Protein AF-A0A8I6RBK7-F1 (afdb_monomer_lite)

Foldseek 3Di:
DDPPDDDPPPPDDDDDVVVVVVDDPVNVPDDDDPDDDDDDQQQAFDPPCPPPVSVDGVVRVVVVVVVVVVVVVVVVVVVVVVVVVVVD

Structure (mmCIF, N/CA/C/O backbone):
data_AF-A0A8I6RBK7-F1
#
_entry.id   AF-A0A8I6RBK7-F1
#
loop_
_atom_site.group_PDB
_atom_site.id
_atom_site.type_symbol
_atom_site.label_atom_id
_atom_site.label_alt_id
_atom_site.label_comp_id
_atom_site.label_asym_id
_atom_site.label_entity_id
_atom_site.label_seq_id
_atom_site.pdbx_PDB_ins_code
_atom_site.Cartn_x
_atom_site.Cartn_y
_atom_site.Cartn_z
_atom_site.occupancy
_atom_site.B_iso_or_equiv
_atom_site.auth_seq_id
_atom_site.auth_comp_id
_atom_site.auth_asym_id
_atom_site.auth_atom_id
_atom_site.pdbx_PDB_model_num
ATOM 1 N N . MET A 1 1 ? 43.547 17.473 -36.335 1.00 44.31 1 MET A N 1
ATOM 2 C CA . MET A 1 1 ? 42.092 17.732 -36.325 1.00 44.31 1 MET A CA 1
ATOM 3 C C . MET A 1 1 ? 41.554 17.251 -34.982 1.00 44.31 1 MET A C 1
ATOM 5 O O . MET A 1 1 ? 41.532 16.051 -34.756 1.00 44.31 1 MET A O 1
ATOM 9 N N . ARG A 1 2 ? 41.292 18.154 -34.027 1.00 51.00 2 ARG A N 1
ATOM 10 C CA . ARG A 1 2 ? 40.767 17.776 -32.702 1.00 51.00 2 ARG A CA 1
ATOM 11 C C . ARG A 1 2 ? 39.245 17.748 -32.791 1.00 51.00 2 ARG A C 1
ATOM 13 O O . ARG A 1 2 ? 38.649 18.762 -33.135 1.00 51.00 2 ARG A O 1
ATOM 20 N N . VAL A 1 3 ? 38.648 16.591 -32.519 1.00 54.91 3 VAL A N 1
ATOM 21 C CA . VAL A 1 3 ? 37.195 16.439 -32.396 1.00 54.91 3 VAL A CA 1
ATOM 22 C C . VAL A 1 3 ? 36.770 17.226 -31.159 1.00 54.91 3 VAL A C 1
ATOM 24 O O . VAL A 1 3 ? 37.117 16.863 -30.036 1.00 54.91 3 VAL A O 1
ATOM 27 N N . ALA A 1 4 ? 36.096 18.354 -31.367 1.00 55.62 4 ALA A N 1
ATOM 28 C CA . ALA A 1 4 ? 35.457 19.090 -30.291 1.00 55.62 4 ALA A CA 1
ATOM 29 C C . ALA A 1 4 ? 34.210 18.301 -29.877 1.00 55.62 4 ALA A C 1
ATOM 31 O O . ALA A 1 4 ? 33.199 18.326 -30.573 1.00 55.62 4 ALA A O 1
ATOM 32 N N . TYR A 1 5 ? 34.291 17.566 -28.769 1.00 58.28 5 TYR A N 1
ATOM 33 C CA . TYR A 1 5 ? 33.095 17.040 -28.124 1.00 58.28 5 TYR A CA 1
ATOM 34 C C . TYR A 1 5 ? 32.305 18.242 -27.607 1.00 58.28 5 TYR A C 1
ATOM 36 O O . TYR A 1 5 ? 32.807 18.997 -26.769 1.00 58.28 5 TYR A O 1
ATOM 44 N N . ALA A 1 6 ? 31.112 18.461 -28.165 1.00 65.56 6 ALA A N 1
ATOM 45 C CA . ALA A 1 6 ? 30.170 19.439 -27.645 1.00 65.56 6 ALA A CA 1
ATOM 46 C C . ALA A 1 6 ? 30.032 19.201 -26.137 1.00 65.56 6 ALA A C 1
ATOM 48 O O . ALA A 1 6 ? 29.788 18.072 -25.705 1.00 65.56 6 ALA A O 1
ATOM 49 N N . ARG A 1 7 ? 30.276 20.244 -25.337 1.00 66.56 7 ARG A N 1
ATOM 50 C CA . ARG A 1 7 ? 30.066 20.170 -23.891 1.00 66.56 7 ARG A CA 1
ATOM 51 C C . ARG A 1 7 ? 28.596 19.788 -23.688 1.00 66.56 7 ARG A C 1
ATOM 53 O O . ARG A 1 7 ? 27.751 20.487 -24.247 1.00 66.56 7 ARG A O 1
ATOM 60 N N . PRO A 1 8 ? 28.289 18.687 -22.981 1.00 70.00 8 PRO A N 1
ATOM 61 C CA . PRO A 1 8 ? 26.905 18.342 -22.689 1.00 70.00 8 PRO A CA 1
ATOM 62 C C . PRO A 1 8 ? 26.241 19.555 -22.037 1.00 70.00 8 PRO A C 1
ATOM 64 O O . PRO A 1 8 ? 26.856 20.209 -21.191 1.00 70.00 8 PRO A O 1
ATOM 67 N N . MET A 1 9 ? 25.037 19.895 -22.502 1.00 82.38 9 MET A N 1
ATOM 68 C CA . MET A 1 9 ? 24.243 20.959 -21.896 1.00 82.38 9 MET A CA 1
ATOM 69 C C . MET A 1 9 ? 24.085 20.653 -20.410 1.00 82.38 9 MET A C 1
ATOM 71 O O . MET A 1 9 ? 23.773 19.526 -20.037 1.00 82.38 9 MET A O 1
ATOM 75 N N . ASP A 1 10 ? 24.308 21.659 -19.576 1.00 79.19 10 ASP A N 1
ATOM 76 C CA . ASP A 1 10 ? 24.126 21.582 -18.125 1.00 79.19 10 ASP A CA 1
ATOM 77 C C . ASP A 1 10 ? 22.693 21.195 -17.728 1.00 79.19 10 ASP A C 1
ATOM 79 O O . ASP A 1 10 ? 22.479 20.601 -16.675 1.00 79.19 10 ASP A O 1
ATOM 83 N N . SER A 1 11 ? 21.722 21.466 -18.603 1.00 86.62 11 SER A N 1
ATOM 84 C CA . SER A 1 11 ? 20.328 21.043 -18.474 1.00 86.62 11 SER A CA 1
ATOM 85 C C . SER A 1 11 ? 20.066 19.570 -18.810 1.00 86.62 11 SER A C 1
ATOM 87 O O . SER A 1 11 ? 18.972 19.079 -18.532 1.00 86.62 11 SER A O 1
ATOM 89 N N . GLN A 1 12 ? 21.030 18.847 -19.391 1.00 81.75 12 GLN A N 1
ATOM 90 C CA . GLN A 1 12 ? 20.869 17.447 -19.778 1.00 81.75 12 GLN A CA 1
ATOM 91 C C . GLN A 1 12 ? 21.749 16.528 -18.929 1.00 81.75 12 GLN A C 1
ATOM 93 O O . GLN A 1 12 ? 22.978 16.569 -18.987 1.00 81.75 12 GLN A O 1
ATOM 98 N N . VAL A 1 13 ? 21.108 15.627 -18.180 1.00 80.88 13 VAL A N 1
ATOM 99 C CA . VAL A 1 13 ? 21.820 14.588 -17.430 1.00 80.88 13 VAL A CA 1
ATOM 100 C C . VAL A 1 13 ? 22.474 13.598 -18.396 1.00 80.88 13 VAL A C 1
ATOM 102 O O . VAL A 1 13 ? 21.830 13.065 -19.303 1.00 80.88 13 VAL A O 1
ATOM 105 N N . GLN A 1 14 ? 23.772 13.350 -18.218 1.00 80.62 14 GLN A N 1
ATOM 106 C CA . GLN A 1 14 ? 24.461 12.293 -18.952 1.00 80.62 14 GLN A CA 1
ATOM 107 C C . GLN A 1 14 ? 24.143 10.949 -18.296 1.00 80.62 14 GLN A C 1
ATOM 109 O O . GLN A 1 14 ? 24.591 10.675 -17.184 1.00 80.62 14 GLN A O 1
ATOM 114 N N . ALA A 1 15 ? 23.355 10.119 -18.976 1.00 78.06 15 ALA A N 1
ATOM 115 C CA . ALA A 1 15 ? 23.116 8.746 -18.551 1.00 78.06 15 ALA A CA 1
ATOM 116 C C . ALA A 1 15 ? 24.327 7.862 -18.896 1.00 78.06 15 ALA A C 1
ATOM 118 O O . ALA A 1 15 ? 24.913 7.997 -19.973 1.00 78.06 15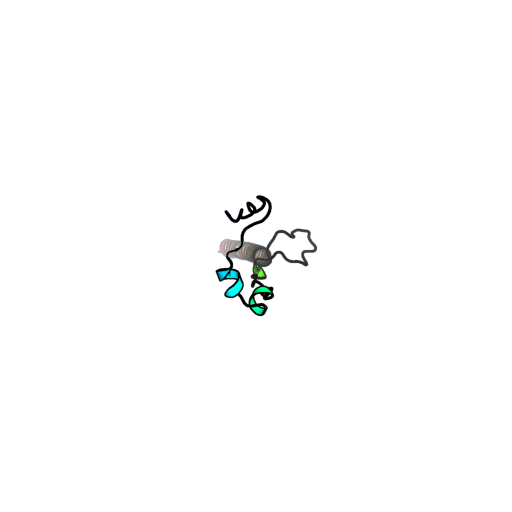 ALA A O 1
ATOM 119 N N . ASP A 1 16 ? 24.692 6.945 -17.996 1.00 84.75 16 ASP A N 1
ATOM 120 C CA . ASP A 1 16 ? 25.713 5.930 -18.272 1.00 84.75 16 ASP A CA 1
ATOM 121 C C . ASP A 1 16 ? 25.179 4.951 -19.328 1.00 84.75 16 ASP A C 1
ATOM 123 O O . ASP A 1 16 ? 24.223 4.210 -19.083 1.00 84.75 16 ASP A O 1
ATOM 127 N N . GLY A 1 17 ? 25.805 4.946 -20.509 1.00 80.88 17 GLY A N 1
ATOM 128 C CA . GLY A 1 17 ? 25.421 4.076 -21.621 1.00 80.88 17 GLY A CA 1
ATOM 129 C C . GLY A 1 17 ? 25.415 2.593 -21.243 1.00 80.88 17 GLY A C 1
ATOM 130 O O . GLY A 1 17 ? 24.531 1.863 -21.676 1.00 80.88 17 GLY A O 1
ATOM 131 N N . ARG A 1 18 ? 26.309 2.159 -20.341 1.00 85.19 18 ARG A N 1
ATOM 132 C CA . ARG A 1 18 ? 26.347 0.766 -19.870 1.00 85.19 18 ARG A CA 1
ATOM 133 C C . ARG A 1 18 ? 25.092 0.387 -19.084 1.00 85.19 18 ARG A C 1
ATOM 135 O O . ARG A 1 18 ? 24.639 -0.750 -19.170 1.00 85.19 18 ARG A O 1
ATOM 142 N N . LEU A 1 19 ? 24.544 1.320 -18.303 1.00 82.25 19 LEU A N 1
ATOM 143 C CA . LEU A 1 19 ? 23.309 1.088 -17.550 1.00 82.25 19 LEU A CA 1
ATOM 144 C C . LEU A 1 19 ? 22.103 1.016 -18.490 1.00 82.25 19 LEU A C 1
ATOM 146 O O . LEU A 1 19 ? 21.225 0.186 -18.281 1.00 82.25 19 LEU A O 1
ATOM 150 N N . LEU A 1 20 ? 22.081 1.831 -19.547 1.00 83.31 20 LEU A N 1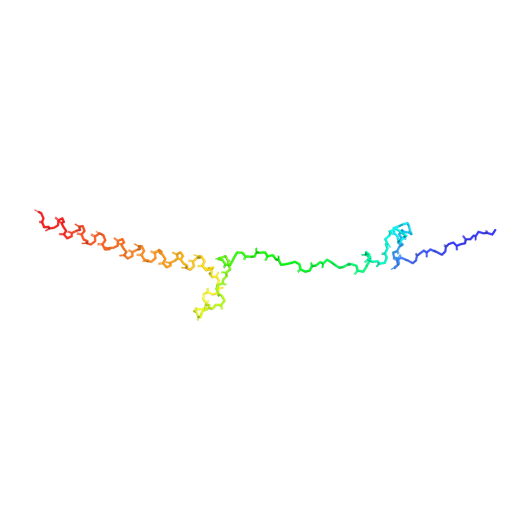
ATOM 151 C CA . LEU A 1 20 ? 21.022 1.783 -20.560 1.00 83.31 20 LEU A CA 1
ATOM 152 C C . LEU A 1 20 ? 21.031 0.481 -21.369 1.00 83.31 20 LEU A C 1
ATOM 154 O O . LEU A 1 20 ? 19.962 -0.000 -21.738 1.00 83.31 20 LEU A O 1
ATOM 158 N N . ASP A 1 21 ? 22.210 -0.090 -21.612 1.00 85.19 21 ASP A N 1
ATOM 159 C CA . ASP A 1 21 ? 22.360 -1.366 -22.320 1.00 85.19 21 ASP A CA 1
ATOM 160 C C . ASP A 1 21 ? 21.995 -2.576 -21.445 1.00 85.19 21 ASP A C 1
ATOM 162 O O . ASP A 1 21 ? 21.566 -3.607 -21.962 1.00 85.19 21 ASP A O 1
ATOM 166 N N . LEU A 1 22 ? 22.158 -2.459 -20.122 1.00 90.25 22 LEU A N 1
ATOM 167 C CA . LEU A 1 22 ? 21.845 -3.526 -19.169 1.00 90.25 22 LEU A CA 1
ATOM 168 C C . LEU A 1 22 ? 20.336 -3.672 -18.928 1.00 90.25 22 LEU A C 1
ATOM 170 O O . LEU A 1 22 ? 19.855 -4.784 -18.721 1.00 90.25 22 LEU A O 1
ATOM 174 N N . VAL A 1 23 ? 19.597 -2.559 -18.916 1.00 88.12 23 VAL A N 1
ATOM 175 C CA . VAL A 1 23 ? 18.167 -2.557 -18.587 1.00 88.12 23 VAL A CA 1
ATOM 176 C C . VAL A 1 23 ? 17.329 -2.753 -19.852 1.00 88.12 23 VAL A C 1
ATOM 178 O O . VAL A 1 23 ? 17.246 -1.883 -20.730 1.00 88.12 23 VAL A O 1
ATOM 181 N N . ASP A 1 24 ? 16.649 -3.896 -19.927 1.00 88.56 24 ASP A N 1
ATOM 182 C CA . ASP A 1 24 ? 15.758 -4.202 -21.038 1.00 88.56 24 ASP A CA 1
ATOM 183 C C . ASP A 1 24 ? 14.507 -3.294 -21.064 1.00 88.56 24 ASP A C 1
ATOM 185 O O . ASP A 1 24 ? 14.263 -2.447 -20.199 1.00 88.56 24 ASP A O 1
ATOM 189 N N . ARG A 1 25 ? 13.723 -3.397 -22.142 1.00 87.50 25 ARG A N 1
ATOM 190 C CA . ARG A 1 25 ? 12.516 -2.570 -22.297 1.00 87.50 25 ARG A CA 1
ATOM 191 C C . ARG A 1 25 ? 11.399 -2.978 -21.342 1.00 87.50 25 ARG A C 1
ATOM 193 O O . ARG A 1 25 ? 10.614 -2.108 -20.989 1.00 87.50 25 ARG A O 1
ATOM 200 N N . ALA A 1 26 ? 11.330 -4.254 -20.966 1.00 91.06 26 ALA A N 1
ATOM 201 C CA . ALA A 1 26 ? 10.276 -4.781 -20.111 1.00 91.06 26 ALA A CA 1
ATOM 202 C C . ALA A 1 26 ? 10.434 -4.248 -18.683 1.00 91.06 26 ALA A C 1
ATOM 204 O O . ALA A 1 26 ? 9.489 -3.688 -18.137 1.00 91.06 26 ALA A O 1
ATOM 205 N N . TRP A 1 27 ? 11.654 -4.294 -18.151 1.00 91.12 27 TRP A N 1
ATOM 206 C CA . TRP A 1 27 ? 12.014 -3.767 -16.842 1.00 91.12 27 TRP A CA 1
ATOM 207 C C . TRP A 1 27 ? 11.841 -2.245 -16.767 1.00 91.12 27 TRP A C 1
ATOM 209 O O . TRP A 1 27 ? 11.383 -1.715 -15.762 1.00 91.12 27 TRP A O 1
ATOM 219 N N . ARG A 1 28 ? 12.115 -1.514 -17.859 1.00 87.44 28 ARG A N 1
ATOM 220 C CA . ARG A 1 28 ? 11.843 -0.061 -17.925 1.00 87.44 28 ARG A CA 1
ATOM 221 C C . ARG A 1 28 ? 10.363 0.308 -17.911 1.00 87.44 28 ARG A C 1
ATOM 223 O O . ARG A 1 28 ? 10.047 1.452 -17.600 1.00 87.44 28 ARG A O 1
ATOM 230 N N . SER A 1 29 ? 9.490 -0.604 -18.325 1.00 91.88 29 SER A N 1
ATOM 231 C CA . SER A 1 29 ? 8.037 -0.403 -18.333 1.00 91.88 29 SER A CA 1
ATOM 232 C C . SER A 1 29 ? 7.331 -1.031 -17.136 1.00 91.88 29 SER A C 1
ATOM 234 O O . SER A 1 29 ? 6.118 -0.896 -17.018 1.00 91.88 29 SER A O 1
ATOM 236 N N . GLU A 1 30 ? 8.065 -1.757 -16.298 1.00 93.00 30 GLU A N 1
ATOM 237 C CA . GLU A 1 30 ? 7.519 -2.406 -15.118 1.00 93.00 30 GLU A CA 1
ATOM 238 C C . GLU A 1 30 ? 7.179 -1.353 -14.057 1.00 93.00 30 GLU A C 1
ATOM 240 O O . GLU A 1 30 ? 7.977 -0.464 -13.756 1.00 93.00 30 GLU A O 1
ATOM 245 N N . GLU A 1 31 ? 5.977 -1.457 -13.500 1.00 92.19 31 GLU A N 1
ATOM 246 C CA . GLU A 1 31 ? 5.489 -0.622 -12.407 1.00 92.19 31 GLU A CA 1
ATOM 247 C C . GLU A 1 31 ? 5.282 -1.508 -11.179 1.00 92.19 31 GLU A C 1
ATOM 249 O O . GLU A 1 31 ? 4.886 -2.671 -11.300 1.00 92.19 31 GLU A O 1
ATOM 254 N N . LEU A 1 32 ? 5.560 -0.967 -9.992 1.00 89.75 32 LEU A N 1
ATOM 255 C CA . LEU A 1 32 ? 5.291 -1.688 -8.755 1.00 89.75 32 LEU A CA 1
ATOM 256 C C . LEU A 1 32 ? 3.778 -1.906 -8.599 1.00 89.75 32 LEU A C 1
ATOM 258 O O . LEU A 1 32 ? 2.997 -0.993 -8.878 1.00 89.75 32 LEU A O 1
ATOM 262 N N . PRO A 1 33 ? 3.346 -3.092 -8.143 1.00 89.31 33 PRO A N 1
ATOM 263 C CA . PRO A 1 33 ? 1.941 -3.323 -7.863 1.00 89.31 33 PRO A CA 1
ATOM 264 C C . PRO A 1 33 ? 1.451 -2.386 -6.754 1.00 89.31 33 PRO A C 1
ATOM 266 O O . PRO A 1 33 ? 2.192 -2.013 -5.840 1.00 89.31 33 PRO A O 1
ATOM 269 N N . HIS A 1 34 ? 0.174 -2.019 -6.835 1.00 87.56 34 HIS A N 1
ATOM 270 C CA . HIS A 1 34 ? -0.508 -1.293 -5.771 1.00 87.56 34 HIS A CA 1
ATOM 271 C C . HIS A 1 34 ? -0.916 -2.296 -4.690 1.00 87.56 34 HIS A C 1
ATOM 273 O O . HIS A 1 34 ? -2.018 -2.841 -4.727 1.00 87.56 34 HIS A O 1
ATOM 279 N N . ASP A 1 35 ? -0.003 -2.568 -3.762 1.00 88.06 35 ASP A N 1
ATOM 280 C CA . ASP A 1 35 ? -0.270 -3.470 -2.645 1.00 88.06 35 ASP A CA 1
ATOM 281 C C . ASP A 1 35 ? -1.095 -2.772 -1.555 1.00 88.06 35 ASP A C 1
ATOM 283 O O . ASP A 1 35 ? -0.830 -1.632 -1.162 1.00 88.06 35 ASP A O 1
ATOM 287 N N . GLU A 1 36 ? -2.096 -3.482 -1.036 1.00 88.12 36 GLU A N 1
ATOM 288 C CA . GLU A 1 36 ? -2.886 -3.038 0.108 1.00 88.12 36 GLU A CA 1
ATOM 289 C C . GLU A 1 36 ? -2.162 -3.362 1.417 1.00 88.12 36 GLU A C 1
ATOM 291 O O . GLU A 1 36 ? -1.628 -4.457 1.613 1.00 88.12 36 GLU A O 1
ATOM 296 N N . ILE A 1 37 ? -2.179 -2.416 2.356 1.00 84.75 37 ILE A N 1
ATOM 297 C CA . ILE A 1 37 ? -1.714 -2.667 3.719 1.00 84.75 37 ILE A CA 1
ATOM 298 C C . ILE A 1 37 ? -2.870 -3.183 4.574 1.00 84.75 37 ILE A C 1
ATOM 300 O O . ILE A 1 37 ? -3.979 -2.650 4.540 1.00 84.75 37 ILE A O 1
ATOM 304 N N . ILE A 1 38 ? -2.608 -4.206 5.387 1.00 86.56 38 ILE A N 1
ATOM 305 C CA . ILE A 1 38 ? -3.599 -4.708 6.340 1.00 86.56 38 ILE A CA 1
ATOM 306 C C . ILE A 1 38 ? -3.683 -3.715 7.496 1.00 86.56 38 ILE A C 1
ATOM 308 O O . ILE A 1 38 ? -2.788 -3.653 8.341 1.00 86.56 38 ILE A O 1
ATOM 312 N N . VAL A 1 39 ? -4.770 -2.951 7.542 1.00 83.94 39 VAL A N 1
ATOM 313 C CA . VAL A 1 39 ? -5.053 -2.047 8.656 1.00 83.94 39 VAL A CA 1
ATOM 314 C C . VAL A 1 39 ? -5.983 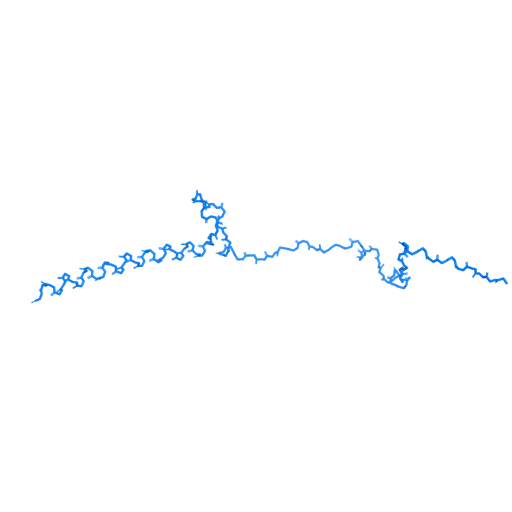-2.753 9.647 1.00 83.94 39 VAL A C 1
ATOM 316 O O . VAL A 1 39 ? -7.062 -3.199 9.251 1.00 83.94 39 VAL A O 1
ATOM 319 N N . PRO A 1 40 ? -5.605 -2.889 10.933 1.00 87.12 40 PRO A N 1
ATOM 320 C CA . PRO A 1 40 ? -6.482 -3.476 11.938 1.00 87.12 40 PRO A CA 1
ATOM 321 C C . PRO A 1 40 ? -7.764 -2.653 12.095 1.00 87.12 40 PRO A C 1
ATOM 323 O O . PRO A 1 40 ? -7.736 -1.547 12.627 1.00 87.12 40 PRO A O 1
ATOM 326 N N . ALA A 1 41 ? -8.901 -3.215 11.676 1.00 82.06 41 ALA A N 1
ATOM 327 C CA . ALA A 1 41 ? -10.190 -2.520 11.701 1.00 82.06 41 ALA A CA 1
ATOM 328 C C . ALA A 1 41 ? -10.599 -2.035 13.105 1.00 82.06 41 ALA A C 1
ATOM 330 O O . ALA A 1 41 ? -11.259 -1.014 13.237 1.00 82.06 41 ALA A O 1
ATOM 331 N N . ALA A 1 42 ? -10.165 -2.732 14.160 1.0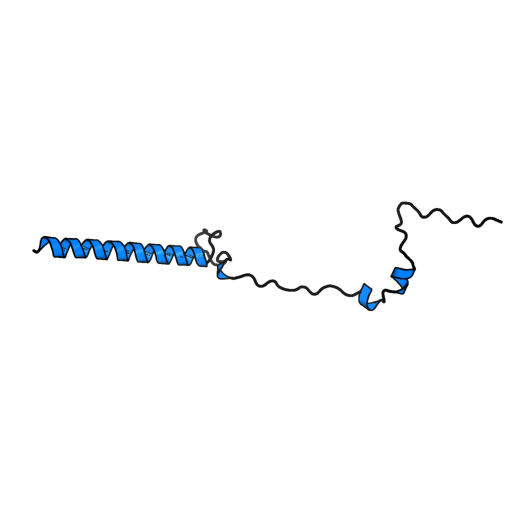0 82.06 42 ALA A N 1
ATOM 332 C CA . ALA A 1 42 ? -10.451 -2.351 15.544 1.00 82.06 42 ALA A CA 1
ATOM 333 C C . ALA A 1 42 ? -9.782 -1.032 15.980 1.00 82.06 42 ALA A C 1
ATOM 335 O O . ALA A 1 42 ? -10.258 -0.394 16.915 1.00 82.06 42 ALA A O 1
ATOM 336 N N . GLU A 1 43 ? -8.684 -0.648 15.321 1.00 78.81 43 GLU A N 1
ATOM 337 C CA . GLU A 1 43 ? -7.932 0.588 15.582 1.00 78.81 43 GLU A CA 1
ATOM 338 C C . GLU A 1 43 ? -8.352 1.720 14.626 1.00 78.81 43 GLU A C 1
ATOM 340 O O . GLU A 1 43 ? -7.826 2.828 14.698 1.00 78.81 43 GLU A O 1
ATOM 345 N N . LEU A 1 44 ? -9.299 1.451 13.722 1.00 84.38 44 LEU A N 1
ATOM 346 C CA . LEU A 1 44 ? -9.893 2.466 12.865 1.00 84.38 44 LEU A CA 1
ATOM 347 C C . LEU A 1 44 ? -11.097 3.119 13.563 1.00 84.38 44 LEU A C 1
ATOM 349 O O . LEU A 1 44 ? -11.793 2.457 14.345 1.00 84.38 44 LEU A O 1
ATOM 353 N N . PRO A 1 45 ? -11.345 4.415 13.304 1.00 83.81 45 PRO A N 1
ATOM 354 C CA . PRO A 1 45 ? -12.575 5.068 13.724 1.00 83.81 45 PRO A CA 1
ATOM 355 C C . PRO A 1 45 ? -13.778 4.453 13.007 1.00 83.81 45 PRO A C 1
ATOM 357 O O . PRO A 1 45 ? -13.685 4.064 11.840 1.00 83.81 45 PRO A O 1
ATOM 360 N N . ASP A 1 46 ? -14.903 4.370 13.713 1.00 77.62 46 ASP A N 1
ATOM 361 C CA . ASP A 1 46 ? -16.140 3.810 13.171 1.00 77.62 46 ASP A CA 1
ATOM 362 C C . ASP A 1 46 ? -16.706 4.714 12.052 1.00 77.62 46 ASP A C 1
ATOM 364 O O . ASP A 1 46 ? -17.028 5.880 12.315 1.00 77.62 46 ASP A O 1
ATOM 368 N N . PRO A 1 47 ? -16.833 4.215 10.804 1.00 73.25 47 PRO A N 1
ATOM 369 C CA . PRO A 1 47 ? -17.395 4.993 9.703 1.00 73.25 47 PRO A CA 1
ATOM 370 C C . PRO A 1 47 ? -18.892 5.299 9.874 1.00 73.25 47 PRO A C 1
ATOM 372 O O . PRO A 1 47 ? -19.385 6.224 9.230 1.00 73.25 47 PRO A O 1
ATOM 375 N N . GLU A 1 48 ? -19.611 4.559 10.724 1.00 75.00 48 GLU A N 1
ATOM 376 C CA . GLU A 1 48 ? -21.049 4.713 10.981 1.00 75.00 48 GLU A CA 1
ATOM 377 C C . GLU A 1 48 ? -21.346 5.499 12.272 1.00 75.00 48 GLU A C 1
ATOM 379 O O . GLU A 1 48 ? -22.479 5.493 12.757 1.00 75.00 48 GLU A O 1
ATOM 384 N N . ALA A 1 49 ? -20.355 6.197 12.844 1.00 73.00 49 ALA A N 1
ATOM 385 C CA . ALA A 1 49 ? -20.528 6.990 14.060 1.00 73.00 49 ALA A CA 1
ATOM 386 C C . ALA A 1 49 ? -21.490 8.185 13.852 1.00 73.00 49 ALA A C 1
ATOM 388 O O . ALA A 1 49 ? -21.070 9.321 13.634 1.00 73.00 49 ALA A O 1
ATOM 389 N N . ASP A 1 50 ? -22.795 7.935 13.990 1.00 64.31 50 ASP A N 1
ATOM 390 C CA . ASP A 1 50 ? -23.900 8.900 13.822 1.00 64.31 50 ASP A CA 1
ATOM 391 C C . ASP A 1 50 ? -23.889 10.022 14.889 1.00 64.31 50 ASP A C 1
ATOM 393 O O . ASP A 1 50 ? -24.492 11.081 14.732 1.00 64.31 50 ASP A O 1
ATOM 397 N N . ASN A 1 51 ? -23.137 9.826 15.981 1.00 63.94 51 ASN A N 1
ATOM 398 C CA . ASN A 1 51 ? -23.061 10.747 17.123 1.00 63.94 51 ASN A CA 1
ATOM 399 C C . ASN A 1 51 ? -21.897 11.756 17.073 1.00 63.94 51 ASN A C 1
ATOM 401 O O . ASN A 1 51 ? -21.646 12.445 18.062 1.00 63.94 51 ASN A O 1
ATOM 405 N N . GLY A 1 52 ? -21.164 11.859 15.961 1.00 60.31 52 GLY A N 1
ATOM 406 C CA . GLY A 1 52 ? -20.097 12.857 15.799 1.00 60.31 52 GLY A CA 1
ATOM 407 C C . GLY A 1 52 ? -18.820 12.608 16.615 1.00 60.31 52 GLY A C 1
ATOM 408 O O . GLY A 1 52 ? -17.901 13.422 16.548 1.00 60.31 52 GLY A O 1
ATOM 409 N N . ASP A 1 53 ? -18.711 11.486 17.339 1.00 61.91 53 ASP A N 1
ATOM 410 C CA . ASP A 1 53 ? -17.475 11.059 18.023 1.00 61.91 53 ASP A CA 1
ATOM 411 C C . ASP A 1 53 ? -16.572 10.234 17.082 1.00 61.91 53 ASP A C 1
ATOM 413 O O . ASP A 1 53 ? -16.065 9.160 17.418 1.00 61.91 53 ASP A O 1
ATOM 417 N N . SER A 1 54 ? -16.383 10.757 15.864 1.00 65.06 54 SER A N 1
ATOM 418 C CA . SER A 1 54 ? -15.663 10.128 14.743 1.00 65.06 54 SER A CA 1
ATOM 419 C C . SER A 1 54 ? -14.152 9.970 14.977 1.00 65.06 54 SER A C 1
ATOM 421 O O . SER A 1 54 ? -13.425 9.553 14.079 1.00 65.06 54 SER A O 1
ATOM 423 N N . HIS A 1 55 ? -13.657 10.336 16.162 1.00 71.75 55 HIS A N 1
ATOM 424 C CA . HIS A 1 55 ? -12.249 10.236 16.546 1.00 71.75 55 HIS A CA 1
ATOM 425 C C . HIS A 1 55 ? -11.929 8.997 17.385 1.00 71.75 55 HIS A C 1
ATOM 427 O O . HIS A 1 55 ? -10.753 8.708 17.591 1.00 71.75 55 HIS A O 1
ATOM 433 N N . THR A 1 56 ? -12.943 8.280 17.874 1.00 71.75 56 THR A N 1
ATOM 434 C CA . THR A 1 56 ? -12.739 7.116 18.745 1.00 71.75 56 THR A CA 1
ATOM 435 C C . THR A 1 56 ? -12.663 5.834 17.932 1.00 71.75 56 THR A C 1
ATOM 437 O O . THR A 1 56 ? -13.447 5.628 17.004 1.00 71.75 56 THR A O 1
ATOM 440 N N . THR A 1 57 ? -11.701 4.969 18.259 1.00 82.06 57 THR A N 1
ATOM 441 C CA . THR A 1 57 ? -11.581 3.671 17.581 1.00 82.06 57 THR A CA 1
ATOM 442 C C . THR A 1 57 ? -12.682 2.722 18.047 1.00 82.06 57 THR A C 1
ATOM 444 O O . THR A 1 57 ? -13.192 2.837 19.167 1.00 82.06 57 THR A O 1
ATOM 447 N N . LEU A 1 58 ? -13.036 1.737 17.217 1.00 79.38 58 LEU A N 1
ATOM 448 C CA . LEU A 1 58 ? -14.046 0.733 17.576 1.00 79.38 58 LEU A CA 1
ATOM 449 C C . LEU A 1 58 ? -13.716 0.035 18.912 1.00 79.38 58 LEU A C 1
ATOM 451 O O . LEU A 1 58 ? -14.592 -0.220 19.743 1.00 79.38 58 LEU A O 1
ATOM 455 N N . LYS A 1 59 ? -12.427 -0.222 19.149 1.00 83.88 59 LYS A N 1
ATOM 456 C CA . LYS A 1 59 ? -11.915 -0.807 20.392 1.00 83.88 59 LYS A CA 1
ATOM 457 C C . LYS A 1 59 ? -12.116 0.104 21.602 1.00 83.88 59 LYS A C 1
ATOM 459 O O . LYS A 1 59 ? -12.522 -0.372 22.663 1.00 83.88 59 LYS A O 1
ATOM 464 N N . GLU A 1 60 ? -11.845 1.399 21.466 1.00 84.56 60 GLU A N 1
ATOM 465 C CA . GLU A 1 60 ? -12.062 2.376 22.536 1.00 84.56 60 GLU A CA 1
ATOM 466 C C . GLU A 1 60 ? -13.545 2.513 22.874 1.00 84.56 60 GLU A C 1
ATOM 468 O O . GLU A 1 60 ? -13.902 2.529 24.054 1.00 84.56 60 GLU A O 1
ATOM 473 N N . ALA A 1 61 ? -14.415 2.545 21.861 1.00 81.94 61 ALA A N 1
ATOM 474 C CA . ALA A 1 61 ? -15.857 2.565 22.064 1.00 81.94 61 ALA A CA 1
ATOM 475 C C . ALA A 1 61 ? -16.307 1.334 22.868 1.00 81.94 61 ALA A C 1
ATOM 477 O O . ALA A 1 61 ? -16.915 1.480 23.929 1.00 81.94 61 ALA A O 1
ATOM 478 N N . GLN A 1 62 ? -15.934 0.124 22.443 1.00 82.50 62 GLN A N 1
ATOM 479 C CA . GLN A 1 62 ? -16.270 -1.109 23.163 1.00 82.50 62 GLN A CA 1
ATOM 480 C C . GLN A 1 62 ? -15.726 -1.123 24.604 1.00 82.50 62 GLN A C 1
ATOM 482 O O . GLN A 1 62 ? -16.411 -1.579 25.526 1.00 82.50 62 GLN A O 1
ATOM 487 N N . SER A 1 63 ? -14.517 -0.597 24.817 1.00 85.50 63 SER A N 1
ATOM 488 C CA . SER A 1 63 ? -13.925 -0.452 26.149 1.00 85.50 63 SER A CA 1
ATOM 489 C C . SER A 1 63 ? -14.764 0.464 27.044 1.00 85.50 63 SER A C 1
ATOM 491 O O . SER A 1 63 ? -15.056 0.093 28.180 1.00 85.50 63 SER A O 1
ATOM 493 N N . LYS A 1 64 ? -15.220 1.619 26.534 1.00 85.88 64 LYS A N 1
ATOM 494 C CA . LYS A 1 64 ? -16.099 2.547 27.273 1.00 85.88 64 LYS A CA 1
ATOM 495 C C . LYS A 1 64 ? -17.425 1.885 27.664 1.00 85.88 64 LYS A C 1
ATOM 497 O O . LYS A 1 64 ? -17.848 1.994 28.811 1.00 85.88 64 LYS A O 1
ATOM 502 N N . TRP A 1 65 ? -18.064 1.160 26.744 1.00 83.38 65 TRP A N 1
ATOM 503 C CA . TRP A 1 65 ? -19.307 0.431 27.038 1.00 83.38 65 TRP A CA 1
ATOM 504 C C . TRP A 1 65 ? -19.110 -0.651 28.107 1.00 83.38 65 TRP A C 1
ATOM 506 O O . TRP A 1 65 ? -19.958 -0.828 28.983 1.00 83.38 65 TRP A O 1
ATOM 516 N N . THR A 1 66 ? -17.971 -1.344 28.067 1.00 86.62 66 THR A N 1
ATOM 517 C CA . THR A 1 66 ? -17.620 -2.362 29.064 1.00 86.62 66 THR A CA 1
ATOM 518 C C . THR A 1 66 ? -17.412 -1.731 30.443 1.00 86.62 66 THR A C 1
ATOM 520 O O . THR A 1 66 ? -17.983 -2.2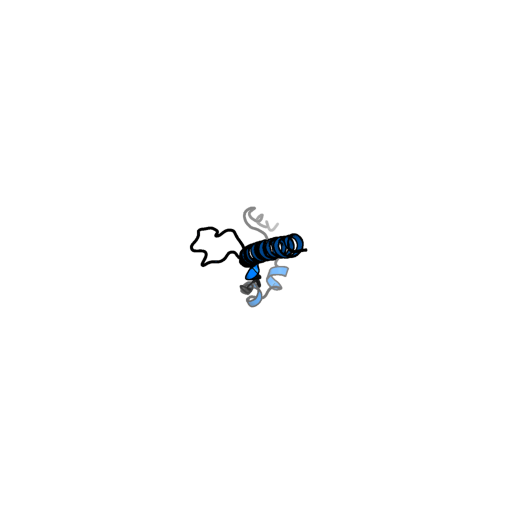11 31.421 1.00 86.62 66 THR A O 1
ATOM 523 N N . ASP A 1 67 ? -16.674 -0.625 30.527 1.00 86.69 67 ASP A N 1
ATOM 524 C CA . ASP A 1 67 ? -16.419 0.099 31.779 1.00 86.69 67 ASP A CA 1
ATOM 525 C C . ASP A 1 67 ? -17.708 0.646 32.424 1.00 86.69 67 ASP A C 1
ATOM 527 O O . ASP A 1 67 ? -17.935 0.482 33.626 1.00 86.69 67 ASP A O 1
ATOM 531 N N . LEU A 1 68 ? -18.625 1.186 31.610 1.00 85.75 68 LEU A N 1
ATOM 532 C CA . LEU A 1 68 ? -19.954 1.607 32.067 1.00 85.75 68 LEU A CA 1
ATOM 533 C C . LEU A 1 68 ? -20.765 0.437 32.642 1.00 85.75 68 LEU A C 1
ATOM 535 O O . LEU A 1 68 ? -21.402 0.572 33.688 1.00 85.75 68 LEU A O 1
ATOM 539 N N . SER A 1 69 ? -20.721 -0.729 31.990 1.00 85.06 69 SER A N 1
ATOM 540 C CA . SER A 1 69 ? -21.419 -1.925 32.477 1.00 85.06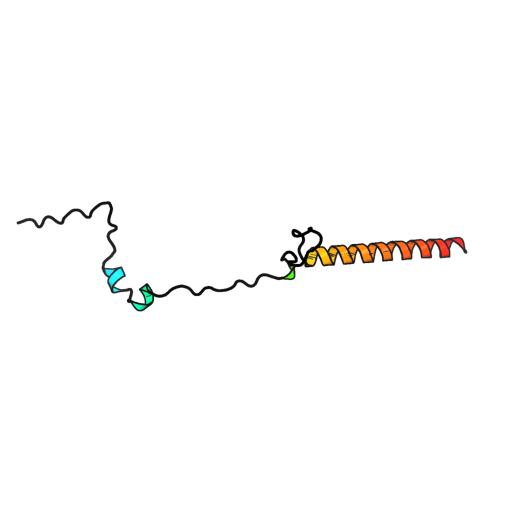 69 SER A CA 1
ATOM 541 C C . SER A 1 69 ? -20.846 -2.440 33.805 1.00 85.06 69 SER A C 1
ATOM 543 O O . SER A 1 69 ? -21.601 -2.807 34.707 1.00 85.06 69 SER A O 1
ATOM 545 N N . LEU A 1 70 ? -19.518 -2.407 33.965 1.00 81.12 70 LEU A N 1
ATOM 546 C CA . LEU A 1 70 ? -18.829 -2.815 35.190 1.00 81.12 70 LEU A CA 1
ATOM 547 C C . LEU A 1 70 ? -19.100 -1.851 36.346 1.00 81.12 70 LEU A C 1
ATOM 549 O O . LEU A 1 70 ? -19.284 -2.301 37.477 1.00 81.12 70 LEU A O 1
ATOM 553 N N . SER A 1 71 ? -19.182 -0.552 36.064 1.00 80.75 71 SER A N 1
ATOM 554 C CA . SER A 1 71 ? -19.543 0.468 37.053 1.00 80.75 71 SER A CA 1
ATOM 555 C C . SER A 1 71 ? -20.934 0.208 37.643 1.00 80.75 71 SER A C 1
ATOM 557 O O . SER A 1 71 ? -21.093 0.173 38.865 1.00 80.75 71 SER A O 1
ATOM 559 N N . GLY A 1 72 ? -21.921 -0.103 36.794 1.00 76.94 72 GLY A N 1
ATOM 560 C CA . GLY A 1 72 ? -23.271 -0.458 37.245 1.00 76.94 72 GLY A CA 1
ATOM 561 C C . GLY A 1 72 ? -23.328 -1.767 38.042 1.00 76.94 72 GLY A C 1
ATOM 562 O O . GLY A 1 72 ? -24.107 -1.891 38.988 1.00 76.94 72 GLY A O 1
ATOM 563 N N . LEU A 1 73 ? -22.470 -2.740 37.714 1.00 74.75 73 LEU A N 1
ATOM 564 C CA . LEU A 1 73 ? -22.330 -3.957 38.514 1.00 74.75 73 LEU A CA 1
ATOM 565 C C . LEU A 1 73 ? -21.700 -3.660 39.873 1.00 74.75 73 LEU A C 1
ATOM 567 O O . LEU A 1 73 ? -22.187 -4.189 40.862 1.00 74.75 73 LEU A O 1
ATOM 571 N N . GLY A 1 74 ? -20.648 -2.836 39.936 1.00 71.31 74 GLY A N 1
ATOM 572 C CA . GLY A 1 74 ? -19.978 -2.396 41.166 1.00 71.31 74 GLY A CA 1
ATOM 573 C C . GLY A 1 74 ? -20.942 -1.797 42.188 1.00 71.31 74 GLY A C 1
ATOM 574 O O . GLY A 1 74 ? -20.952 -2.197 43.351 1.00 71.31 74 GLY A O 1
ATOM 575 N N . GLU A 1 75 ? -21.823 -0.906 41.748 1.00 63.50 75 GLU A N 1
ATOM 576 C CA . GLU A 1 75 ? -22.816 -0.268 42.618 1.00 63.50 75 GLU A CA 1
ATOM 577 C C . GLU A 1 75 ? -23.854 -1.259 43.178 1.00 63.50 75 GLU A C 1
ATOM 579 O O . GLU A 1 75 ? -24.222 -1.171 44.354 1.00 63.50 75 GLU A O 1
ATOM 584 N N . GLN A 1 76 ? -24.275 -2.261 42.395 1.00 59.78 76 GLN A N 1
ATOM 585 C CA . GLN A 1 76 ? -25.206 -3.295 42.870 1.00 59.78 76 GLN A CA 1
ATOM 586 C C . GLN A 1 76 ? -24.611 -4.193 43.970 1.00 59.78 76 GLN A C 1
ATOM 588 O O . GLN A 1 76 ? -25.338 -4.615 44.876 1.00 59.78 76 GLN A O 1
ATOM 593 N N . GLN A 1 77 ? -23.303 -4.471 43.933 1.00 57.72 77 GLN A N 1
ATOM 594 C CA . GLN A 1 77 ? -22.622 -5.307 44.941 1.00 57.72 77 GLN A CA 1
ATOM 595 C C . GLN A 1 77 ? -22.528 -4.578 46.286 1.00 57.72 77 GLN A C 1
ATOM 597 O O . GLN A 1 77 ? -22.806 -5.160 47.330 1.00 57.72 77 GLN A O 1
ATOM 602 N N . PHE A 1 78 ? -22.195 -3.284 46.287 1.00 57.75 78 PHE A N 1
ATOM 603 C CA . PHE A 1 78 ? -22.091 -2.520 47.535 1.00 57.75 78 PHE A CA 1
ATOM 604 C C . PHE A 1 78 ? -23.461 -2.232 48.167 1.00 57.75 78 PHE A C 1
ATOM 606 O O . PHE A 1 78 ? -23.597 -2.317 49.389 1.00 57.75 78 PHE A O 1
ATOM 613 N N . GLY A 1 79 ? -24.498 -1.972 47.362 1.00 57.72 79 GLY A N 1
ATOM 614 C CA . GLY A 1 79 ? -25.863 -1.777 47.870 1.00 57.72 79 GLY A CA 1
ATOM 615 C C . GLY A 1 79 ? -26.459 -3.026 48.535 1.00 57.72 79 GLY A C 1
ATOM 616 O O . GLY A 1 79 ? -27.189 -2.919 49.520 1.00 57.72 79 GLY A O 1
ATOM 617 N N . SER A 1 80 ? -26.112 -4.219 48.049 1.00 58.59 80 SER A N 1
ATOM 618 C CA . SER A 1 80 ? -26.583 -5.492 48.614 1.00 58.59 80 SER A CA 1
ATOM 619 C C . SER A 1 80 ? -25.806 -5.924 49.867 1.00 58.59 80 SER A C 1
ATOM 621 O O . SER A 1 80 ? -26.402 -6.476 50.794 1.00 58.59 80 SER A O 1
ATOM 623 N N . VAL A 1 81 ? -24.510 -5.604 49.968 1.00 59.47 81 VAL A N 1
ATOM 624 C CA . VAL A 1 81 ? -23.711 -5.872 51.179 1.00 59.47 81 VAL A CA 1
ATOM 625 C C . VAL A 1 81 ? -24.178 -5.015 52.362 1.00 59.47 81 VAL A C 1
ATOM 627 O O . VAL A 1 81 ? -24.318 -5.540 53.463 1.00 59.47 81 VAL A O 1
ATOM 630 N N . LEU A 1 82 ? -24.497 -3.731 52.160 1.00 57.66 82 LEU A N 1
ATOM 631 C CA . LEU A 1 82 ? -24.999 -2.885 53.253 1.00 57.66 82 LEU A CA 1
ATOM 632 C C . LEU A 1 82 ? -26.388 -3.312 53.754 1.00 57.66 82 LEU A C 1
ATOM 634 O O . LEU A 1 82 ? -26.646 -3.226 54.953 1.00 57.66 82 LEU A O 1
ATOM 638 N N . HIS A 1 83 ? -27.254 -3.828 52.874 1.00 58.28 83 HIS A N 1
ATOM 639 C CA . HIS A 1 83 ? -28.548 -4.391 53.274 1.00 58.28 83 HIS A CA 1
ATOM 640 C C . HIS A 1 83 ? -28.366 -5.634 54.163 1.00 58.28 83 HIS A C 1
ATOM 642 O O . HIS A 1 83 ? -29.029 -5.757 55.189 1.00 58.28 83 HIS A O 1
ATOM 648 N N . ASN A 1 84 ? -27.427 -6.522 53.825 1.00 57.28 84 ASN A N 1
ATOM 649 C CA . ASN A 1 84 ? -27.174 -7.737 54.607 1.00 57.28 84 ASN A CA 1
ATOM 650 C C . ASN A 1 84 ? -26.494 -7.473 55.961 1.00 57.28 84 ASN A C 1
ATOM 652 O O . ASN A 1 84 ? -26.705 -8.238 56.896 1.00 57.28 84 ASN A O 1
ATOM 656 N N . VAL A 1 85 ? -25.693 -6.410 56.092 1.00 60.44 85 VAL A N 1
ATOM 657 C CA . VAL A 1 85 ? -25.005 -6.069 57.355 1.00 60.44 85 VAL A CA 1
ATOM 658 C C . VAL A 1 85 ? -25.910 -5.275 58.311 1.00 60.44 85 VAL A C 1
ATOM 660 O O . VAL A 1 85 ? -25.703 -5.325 59.517 1.00 60.44 85 VAL A O 1
ATOM 663 N N . MET A 1 86 ? -26.945 -4.585 57.812 1.00 59.25 86 MET A N 1
ATOM 664 C CA . MET A 1 86 ? -27.942 -3.881 58.643 1.00 59.25 86 MET A CA 1
ATOM 665 C C . MET A 1 86 ? -29.078 -4.764 59.185 1.00 59.25 86 MET A C 1
ATOM 667 O O . MET A 1 86 ? -29.993 -4.254 59.829 1.00 59.25 86 MET A O 1
ATOM 671 N N . TYR A 1 87 ? -29.029 -6.072 58.928 1.00 53.31 87 TYR A N 1
ATOM 672 C CA . TYR A 1 87 ? -30.015 -7.053 59.398 1.00 53.31 87 TYR A CA 1
ATOM 673 C C . TYR A 1 87 ? -29.391 -8.188 60.236 1.00 53.31 87 TYR A C 1
ATOM 675 O O . TYR A 1 87 ? -29.961 -9.276 60.333 1.00 53.31 87 TYR A O 1
ATOM 683 N N . ILE A 1 88 ? -28.228 -7.926 60.844 1.00 54.97 88 ILE A N 1
ATOM 684 C CA . ILE A 1 88 ? -27.569 -8.743 61.880 1.00 54.97 88 ILE A CA 1
ATOM 685 C C . ILE A 1 88 ? -27.468 -7.885 63.142 1.00 54.97 88 ILE A C 1
ATOM 687 O O . ILE A 1 88 ? -27.747 -8.420 64.236 1.00 54.97 88 ILE A O 1
#

InterPro domains:
  IPR008401 Apc13 [PF05839] (9-76)
  IPR008401 Apc13 [PTHR28672] (7-74)

Sequence (88 aa):
MRVAYARPMDSQVQADGRLLDLVDRAWRSEELPHDEIIVPAAELPDPEADNGDSHTTLKEAQSKWTDLSLSGLGEQQFGSVLHNVMYI

Radius of gyration: 35.12 Å; chains: 1; bounding box: 72×30×98 Å

Secondary structure (DSSP, 8-state):
-----PPPPTTS----HHHHHHS-HHHHH-----PPP---GGGSBPTT-TTS-TTSBHHHHHHHHHHHHHHHHHHHHHHHHHHHHTT-

Organism: Cimex lectularius (NCBI:txid79782)

pLDDT: mean 75.98, std 12.35, range [44.31, 93.0]